Protein AF-A0A218KQG1-F1 (afdb_monomer_lite)

Sequence (87 aa):
MEHARINVTFNPETSQHLTELAKVTNLSVQELAEKLMQEAIAFEEEDIALSKIANERDVPGAKMIRSGDVDWGKILSARTIKNGDIN

Structure (mmCIF, N/CA/C/O backbone):
data_AF-A0A218KQG1-F1
#
_entry.id   AF-A0A218KQG1-F1
#
loop_
_atom_site.group_PDB
_atom_site.id
_atom_site.type_symbol
_atom_site.label_atom_id
_atom_site.label_alt_id
_atom_site.label_comp_id
_atom_site.label_asym_id
_atom_site.label_entity_id
_atom_site.label_seq_id
_atom_site.pdbx_PDB_ins_code
_atom_site.Cartn_x
_atom_site.Cartn_y
_atom_site.Cartn_z
_atom_site.occupancy
_atom_site.B_iso_or_equiv
_atom_site.auth_seq_id
_atom_site.auth_comp_id
_atom_site.auth_asym_id
_atom_site.auth_atom_id
_atom_site.pdbx_PDB_model_num
ATOM 1 N N . MET A 1 1 ? 17.954 -5.218 18.209 1.00 48.62 1 MET A N 1
ATOM 2 C CA . MET A 1 1 ? 17.386 -4.554 17.021 1.00 48.62 1 MET A CA 1
ATOM 3 C C . MET A 1 1 ? 16.803 -3.245 17.494 1.00 48.62 1 MET A C 1
ATOM 5 O O . MET A 1 1 ? 16.031 -3.259 18.445 1.00 48.62 1 MET A O 1
ATOM 9 N N . GLU A 1 2 ? 17.253 -2.131 16.934 1.00 53.94 2 GLU A N 1
ATOM 10 C CA . GLU A 1 2 ? 16.710 -0.820 17.282 1.00 53.94 2 GLU A CA 1
ATOM 11 C C . GLU A 1 2 ? 15.400 -0.611 16.525 1.00 53.94 2 GLU A C 1
ATOM 13 O O . GLU A 1 2 ? 15.355 -0.734 15.303 1.00 53.94 2 GLU A O 1
ATOM 18 N N . HIS A 1 3 ? 14.324 -0.328 17.254 1.00 70.12 3 HIS A N 1
ATOM 19 C CA . HIS A 1 3 ? 13.062 0.075 16.648 1.00 70.12 3 HIS A CA 1
ATOM 20 C C . HIS A 1 3 ? 13.116 1.580 16.390 1.00 70.12 3 HIS A C 1
ATOM 22 O O . HIS A 1 3 ? 13.072 2.374 17.334 1.00 70.12 3 HIS A O 1
ATOM 28 N N . ALA A 1 4 ? 13.209 1.977 15.121 1.00 80.94 4 ALA A N 1
ATOM 29 C CA . ALA A 1 4 ? 13.011 3.367 14.736 1.00 80.94 4 ALA A CA 1
ATOM 30 C C . ALA A 1 4 ? 11.544 3.741 14.996 1.00 80.94 4 ALA A C 1
ATOM 32 O O . ALA A 1 4 ? 10.629 3.077 14.511 1.00 80.94 4 ALA A O 1
ATOM 33 N N . ARG A 1 5 ? 11.308 4.781 15.801 1.00 85.44 5 ARG A N 1
ATOM 34 C CA . ARG A 1 5 ? 9.954 5.279 16.073 1.00 85.44 5 ARG A CA 1
ATOM 35 C C . ARG A 1 5 ? 9.636 6.415 15.116 1.00 85.44 5 ARG A C 1
ATOM 37 O O . ARG A 1 5 ? 10.292 7.452 15.158 1.00 85.44 5 ARG A O 1
ATOM 44 N N . ILE A 1 6 ? 8.610 6.220 14.299 1.00 86.06 6 ILE A N 1
ATOM 45 C CA . ILE A 1 6 ? 8.050 7.246 13.419 1.00 86.06 6 ILE A CA 1
ATOM 46 C C . ILE A 1 6 ? 6.641 7.560 13.923 1.00 86.06 6 ILE A C 1
ATOM 48 O O . ILE A 1 6 ? 5.851 6.649 14.157 1.00 86.06 6 ILE A O 1
ATOM 52 N N . ASN A 1 7 ? 6.332 8.846 14.092 1.00 90.75 7 ASN A N 1
ATOM 53 C CA . ASN A 1 7 ? 4.983 9.309 14.405 1.00 90.75 7 ASN A CA 1
ATOM 5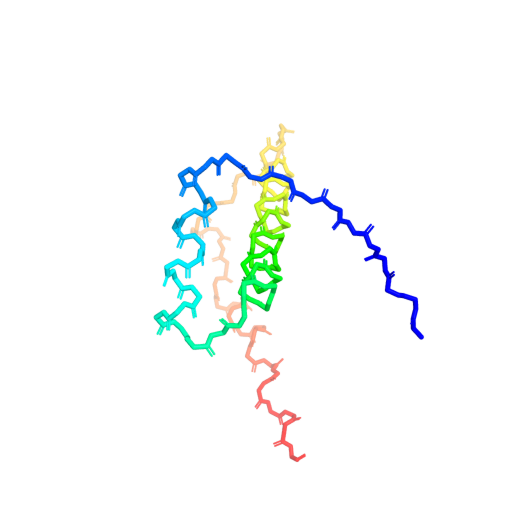4 C C . ASN A 1 7 ? 4.354 9.885 13.138 1.00 90.75 7 ASN A C 1
ATOM 56 O O . ASN A 1 7 ? 4.897 10.820 12.550 1.00 90.75 7 ASN A O 1
ATOM 60 N N . VAL A 1 8 ? 3.206 9.339 12.745 1.00 89.81 8 VAL A N 1
ATOM 61 C CA . VAL A 1 8 ? 2.429 9.798 11.592 1.00 89.81 8 VAL A CA 1
ATOM 62 C C . VAL A 1 8 ? 1.049 10.205 12.083 1.00 89.81 8 VAL A C 1
ATOM 64 O O . VAL A 1 8 ? 0.392 9.449 12.797 1.00 89.81 8 VAL A O 1
ATOM 67 N N . THR A 1 9 ? 0.614 11.402 11.700 1.00 94.81 9 THR A N 1
ATOM 68 C CA . THR A 1 9 ? -0.729 11.901 12.003 1.00 94.81 9 THR A CA 1
ATOM 69 C C . THR A 1 9 ? -1.557 11.872 10.731 1.00 94.81 9 THR A C 1
ATOM 71 O O . THR A 1 9 ? -1.184 12.486 9.733 1.00 94.81 9 THR A O 1
ATOM 74 N N . PHE A 1 10 ? -2.695 11.187 10.780 1.00 95.00 10 PHE A N 1
ATOM 75 C CA . PHE A 1 10 ? -3.657 11.152 9.686 1.00 95.00 10 PHE A CA 1
ATOM 76 C C . PHE A 1 10 ? -4.774 12.168 9.912 1.00 95.00 10 PHE A C 1
ATOM 78 O O . PHE A 1 10 ? -5.060 12.575 11.040 1.00 95.00 10 PHE A O 1
ATOM 85 N N . ASN A 1 11 ? -5.438 12.563 8.827 1.00 97.81 11 ASN A N 1
ATOM 86 C CA . ASN A 1 11 ? -6.685 13.308 8.948 1.00 97.81 11 ASN A CA 1
ATOM 87 C C . ASN A 1 11 ? -7.773 12.424 9.621 1.00 97.81 11 ASN A C 1
ATOM 89 O O . ASN A 1 11 ? -7.612 11.196 9.710 1.00 97.81 11 ASN A O 1
ATOM 93 N N . PRO A 1 12 ? -8.874 13.018 10.118 1.00 98.00 12 PRO A N 1
ATOM 94 C CA . PRO A 1 12 ? -9.908 12.270 10.834 1.00 98.00 12 PRO A CA 1
ATOM 95 C C . PRO A 1 12 ? -10.546 11.142 10.014 1.00 98.00 12 PRO A C 1
ATOM 97 O O . PRO A 1 12 ? -10.740 10.049 10.537 1.00 98.00 12 PRO A O 1
ATOM 100 N N . GLU A 1 13 ? -10.821 11.386 8.732 1.00 98.19 13 GLU A N 1
ATOM 101 C CA . GLU A 1 13 ? -11.465 10.421 7.834 1.00 98.19 13 GLU A CA 1
ATOM 102 C C . GLU A 1 13 ? -10.580 9.187 7.611 1.00 98.19 13 GLU A C 1
ATOM 104 O O . GLU A 1 13 ? -11.004 8.054 7.828 1.00 98.19 13 GLU A O 1
ATOM 109 N N . THR A 1 14 ? -9.309 9.392 7.267 1.00 96.94 14 THR A N 1
ATOM 110 C CA . THR A 1 14 ? -8.331 8.312 7.106 1.00 96.94 14 THR A CA 1
ATOM 111 C C . THR A 1 14 ? -8.130 7.543 8.409 1.00 96.94 14 THR A C 1
ATOM 113 O O . THR A 1 14 ? -8.057 6.316 8.390 1.00 96.94 14 THR A O 1
ATOM 116 N N . SER A 1 15 ? -8.092 8.240 9.550 1.00 97.12 15 SER A N 1
ATOM 117 C CA . SER A 1 15 ? -7.976 7.595 10.865 1.00 97.12 15 SE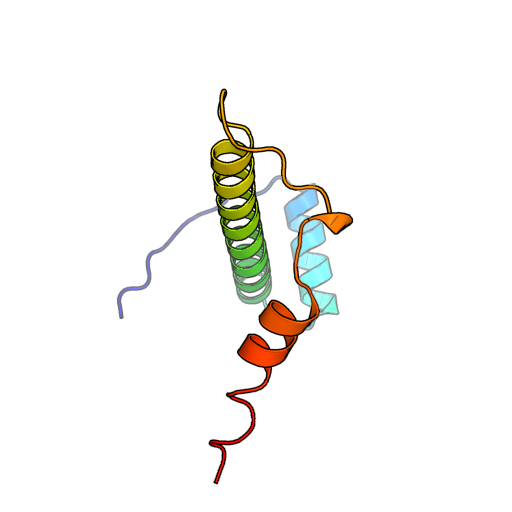R A CA 1
ATOM 118 C C . SER A 1 15 ? -9.180 6.697 11.166 1.00 97.12 15 SER A C 1
ATOM 120 O O . SER A 1 15 ? -9.015 5.589 11.686 1.00 97.12 15 SER A O 1
ATOM 122 N N . GLN A 1 16 ? -10.387 7.155 10.820 1.00 98.00 16 GLN A N 1
ATOM 123 C CA . GLN A 1 16 ? -11.616 6.383 10.970 1.00 98.00 16 GLN A CA 1
ATOM 124 C C . GLN A 1 16 ? -11.600 5.143 10.074 1.00 98.00 16 GLN A C 1
ATOM 126 O O . GLN A 1 16 ? -11.762 4.035 10.585 1.00 98.00 16 GLN A O 1
ATOM 131 N N . HIS A 1 17 ? -11.328 5.306 8.777 1.00 98.12 17 HIS A N 1
ATOM 132 C CA . HIS A 1 17 ? -11.267 4.189 7.833 1.00 98.12 17 HIS A CA 1
ATOM 133 C C . HIS A 1 17 ? -10.221 3.146 8.236 1.00 98.12 17 HIS A C 1
ATOM 135 O O . HIS A 1 17 ? -10.510 1.952 8.216 1.00 98.12 17 HIS A O 1
ATOM 141 N N . LEU A 1 18 ? -9.032 3.573 8.671 1.00 97.38 18 LEU A N 1
ATOM 142 C CA . LEU A 1 18 ? -7.991 2.658 9.139 1.00 97.38 18 LEU A CA 1
ATOM 143 C C . LEU A 1 18 ? -8.443 1.874 10.380 1.00 97.38 18 LEU A C 1
ATOM 145 O O . LEU A 1 18 ? -8.211 0.671 10.479 1.00 97.38 18 LEU A O 1
ATOM 149 N N . THR A 1 19 ? -9.128 2.539 11.312 1.00 97.69 19 THR A N 1
ATOM 150 C CA . THR A 1 19 ? -9.653 1.907 12.531 1.00 97.69 19 THR A CA 1
ATOM 151 C C . THR A 1 19 ? -10.774 0.912 12.229 1.00 97.69 19 THR A C 1
ATOM 153 O O . THR A 1 19 ? -10.842 -0.153 12.840 1.00 97.69 19 THR A O 1
ATOM 156 N N . GLU A 1 20 ? -11.674 1.244 11.307 1.00 98.31 20 GLU A N 1
ATOM 157 C CA . GLU A 1 20 ? -12.748 0.350 10.867 1.00 98.31 20 GLU A CA 1
ATOM 158 C C . GLU A 1 20 ? -12.192 -0.859 10.115 1.00 98.31 20 GLU A C 1
ATOM 160 O O . GLU A 1 20 ? -12.573 -1.993 10.411 1.00 98.31 20 GLU A O 1
ATOM 165 N N . LEU A 1 21 ? -11.230 -0.637 9.219 1.00 98.12 21 LEU A N 1
ATOM 166 C CA . LEU A 1 21 ? -10.572 -1.706 8.481 1.00 98.12 21 LEU A CA 1
ATOM 167 C C . LEU A 1 21 ? -9.830 -2.659 9.422 1.00 98.12 21 LEU A C 1
ATOM 169 O O . LEU A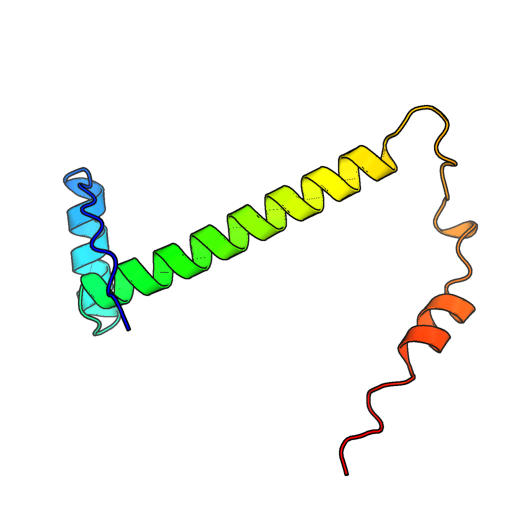 1 21 ? -9.989 -3.869 9.291 1.00 98.12 21 LEU A O 1
ATOM 173 N N . ALA A 1 22 ? -9.120 -2.133 10.425 1.00 98.12 22 ALA A N 1
ATOM 174 C CA . ALA A 1 22 ? -8.431 -2.934 11.437 1.00 98.12 22 ALA A CA 1
ATOM 175 C C . ALA A 1 22 ? -9.381 -3.908 12.156 1.00 98.12 22 ALA A C 1
ATOM 177 O O . ALA A 1 22 ? -9.046 -5.080 12.347 1.00 98.12 22 ALA A O 1
ATOM 178 N N . LYS A 1 23 ? -10.605 -3.459 12.480 1.00 98.06 23 LYS A N 1
ATOM 179 C CA . LYS A 1 23 ? -11.647 -4.315 13.076 1.00 98.06 23 LYS A CA 1
ATOM 180 C C . LYS A 1 23 ? -12.081 -5.429 12.126 1.00 98.06 23 LYS A C 1
ATOM 182 O O . LYS A 1 23 ? -12.203 -6.571 12.558 1.00 98.06 23 LYS A O 1
ATOM 187 N N . VAL A 1 24 ? -12.308 -5.110 10.851 1.00 98.19 24 VAL A N 1
ATOM 188 C CA . VAL A 1 24 ? -12.733 -6.088 9.833 1.00 98.19 24 VAL A CA 1
ATOM 189 C C . VAL A 1 24 ? -11.640 -7.124 9.568 1.00 98.19 24 VAL A C 1
ATOM 191 O O . VAL A 1 24 ? -11.939 -8.304 9.407 1.00 98.19 24 VAL A O 1
ATOM 194 N N . THR A 1 25 ? -10.374 -6.708 9.563 1.00 96.25 25 THR A N 1
ATOM 195 C CA . THR A 1 25 ? -9.228 -7.599 9.340 1.00 96.25 25 THR A CA 1
ATOM 196 C C . THR A 1 25 ? -8.763 -8.327 10.600 1.00 96.25 25 THR A C 1
ATOM 198 O O . THR A 1 25 ? -7.872 -9.165 10.507 1.00 96.25 25 THR A O 1
ATOM 201 N N . ASN A 1 26 ? -9.339 -8.013 11.766 1.00 97.50 26 ASN A N 1
ATOM 202 C CA . ASN A 1 26 ? -8.917 -8.516 13.075 1.00 97.50 26 ASN A CA 1
ATOM 203 C C . ASN A 1 26 ? -7.414 -8.296 13.351 1.00 97.50 26 ASN A C 1
ATOM 205 O O . ASN A 1 26 ? -6.717 -9.186 13.836 1.00 97.50 26 ASN A O 1
ATOM 209 N N . LEU A 1 27 ? -6.925 -7.102 13.009 1.00 96.75 27 LEU A N 1
ATOM 210 C CA . LEU A 1 27 ? -5.554 -6.650 13.255 1.00 96.75 27 LEU A CA 1
ATOM 211 C C . LEU A 1 27 ? -5.582 -5.437 14.181 1.00 96.75 27 LEU A C 1
ATOM 213 O O . LEU A 1 27 ? -6.569 -4.697 14.221 1.00 96.75 27 LEU A O 1
ATOM 217 N N . SER A 1 28 ? -4.492 -5.181 14.901 1.00 97.44 28 SER A N 1
ATOM 218 C CA . SER A 1 28 ? -4.319 -3.866 15.514 1.00 97.44 28 SER A CA 1
ATOM 219 C C . SER A 1 28 ? -4.134 -2.795 14.432 1.00 97.44 28 SER A C 1
ATOM 221 O O . SER A 1 28 ? -3.659 -3.064 13.326 1.00 97.44 28 SER A O 1
ATOM 223 N N . VAL A 1 29 ? -4.478 -1.546 14.758 1.00 95.75 29 VAL A N 1
ATOM 224 C CA . VAL A 1 29 ? -4.266 -0.401 13.852 1.00 95.75 29 VAL A CA 1
ATOM 225 C C . VAL A 1 29 ? -2.795 -0.282 13.450 1.00 95.75 29 VAL A C 1
ATOM 227 O O . VAL A 1 29 ? -2.503 0.040 12.304 1.00 95.75 29 VAL A O 1
ATOM 230 N N . GLN A 1 30 ? -1.875 -0.576 14.373 1.00 94.00 30 GLN A N 1
ATOM 231 C CA . GLN A 1 30 ? -0.441 -0.539 14.109 1.00 94.00 30 GLN A CA 1
ATOM 232 C C . GLN A 1 30 ? -0.016 -1.619 13.109 1.00 94.00 30 GLN A C 1
ATOM 234 O O . GLN A 1 30 ? 0.647 -1.290 12.132 1.00 94.00 30 GLN A O 1
ATOM 239 N N . GLU A 1 31 ? -0.414 -2.877 13.317 1.00 95.69 31 GLU A N 1
ATOM 240 C CA . GLU A 1 31 ? -0.072 -3.979 12.404 1.00 95.69 31 GLU A CA 1
ATOM 241 C C . GLU A 1 31 ? -0.637 -3.742 11.002 1.00 95.69 31 GLU A C 1
ATOM 243 O O . GLU A 1 31 ? 0.055 -3.947 10.006 1.00 95.69 31 GLU A O 1
ATOM 248 N N . LEU A 1 32 ? -1.885 -3.269 10.915 1.00 97.00 32 LEU A N 1
ATOM 249 C CA . LEU A 1 32 ? -2.495 -2.937 9.633 1.00 97.00 32 LEU A CA 1
ATOM 250 C C . LEU A 1 32 ? -1.765 -1.772 8.950 1.00 97.00 32 LEU A C 1
ATOM 252 O O . LEU A 1 32 ? -1.484 -1.851 7.757 1.00 97.00 32 LEU A O 1
ATOM 256 N N . ALA A 1 33 ? -1.440 -0.708 9.689 1.00 95.25 33 ALA A N 1
ATOM 257 C CA . ALA A 1 33 ? -0.712 0.435 9.145 1.00 95.25 33 ALA A CA 1
ATOM 258 C C . ALA A 1 33 ? 0.683 0.040 8.647 1.00 95.25 33 ALA A C 1
ATOM 260 O O . ALA A 1 33 ? 1.090 0.476 7.575 1.00 95.25 33 ALA A O 1
AT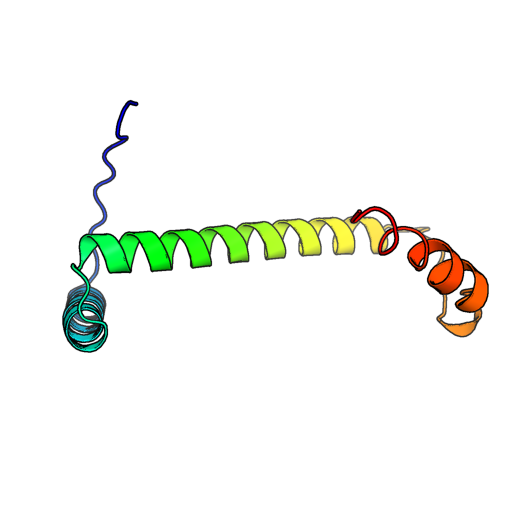OM 261 N N . GLU A 1 34 ? 1.399 -0.801 9.395 1.00 94.31 34 GLU A N 1
ATOM 262 C CA . GLU A 1 34 ? 2.717 -1.299 9.003 1.00 94.31 34 GLU A CA 1
ATOM 263 C C . GLU A 1 34 ? 2.637 -2.135 7.725 1.00 94.31 34 GLU A C 1
ATOM 265 O O . GLU A 1 34 ? 3.387 -1.882 6.784 1.00 94.31 34 GLU A O 1
ATOM 270 N N . LYS A 1 35 ? 1.671 -3.058 7.648 1.00 96.06 35 LYS A N 1
ATOM 271 C CA . LYS A 1 35 ? 1.436 -3.861 6.445 1.00 96.06 35 LYS A CA 1
ATOM 272 C C . LYS A 1 35 ? 1.144 -2.987 5.222 1.00 96.06 35 LYS A C 1
ATOM 274 O O . LYS A 1 35 ? 1.785 -3.146 4.188 1.00 96.06 35 LYS A O 1
ATOM 279 N N . LEU A 1 36 ? 0.202 -2.050 5.340 1.00 96.19 36 LEU A N 1
ATOM 280 C CA . LEU A 1 36 ? -0.167 -1.157 4.237 1.00 96.19 36 LEU A CA 1
ATOM 281 C C . LEU A 1 36 ? 1.007 -0.269 3.809 1.00 96.19 36 LEU A C 1
ATOM 283 O O . LEU A 1 36 ? 1.194 -0.024 2.622 1.00 96.19 36 LEU A O 1
ATOM 287 N N . MET A 1 37 ? 1.819 0.195 4.763 1.00 95.38 37 MET A N 1
ATOM 288 C CA . MET A 1 37 ? 2.997 1.004 4.464 1.00 95.38 37 MET A CA 1
ATOM 289 C C . MET A 1 37 ? 4.067 0.196 3.722 1.00 95.38 37 MET A C 1
ATOM 291 O O . MET A 1 37 ? 4.667 0.713 2.787 1.00 95.38 37 MET A O 1
ATOM 295 N N . GLN A 1 38 ? 4.291 -1.068 4.093 1.00 95.62 38 GLN A N 1
ATOM 296 C CA . GLN A 1 38 ? 5.211 -1.956 3.373 1.00 95.62 38 GLN A CA 1
ATOM 297 C C . GLN A 1 38 ? 4.758 -2.185 1.927 1.00 95.62 38 GLN A C 1
ATOM 299 O O . GLN A 1 38 ? 5.574 -2.095 1.012 1.00 95.62 38 GLN A O 1
ATOM 304 N N . GLU A 1 39 ? 3.462 -2.434 1.716 1.00 95.62 39 GLU A N 1
ATOM 305 C CA . GLU A 1 39 ? 2.883 -2.591 0.377 1.00 95.62 39 GLU A CA 1
ATOM 306 C C . GLU A 1 39 ? 3.032 -1.307 -0.456 1.00 95.62 39 GLU A C 1
ATOM 308 O O . GLU A 1 39 ? 3.450 -1.369 -1.611 1.00 95.62 39 GLU A O 1
ATOM 313 N N . ALA A 1 40 ? 2.765 -0.140 0.140 1.00 95.38 40 ALA A N 1
ATOM 314 C CA . ALA A 1 40 ? 2.927 1.150 -0.526 1.00 95.38 40 ALA A CA 1
ATOM 315 C C . ALA A 1 40 ? 4.394 1.446 -0.883 1.00 95.38 40 ALA A C 1
ATOM 317 O O . ALA A 1 40 ? 4.673 1.871 -1.999 1.00 95.38 40 ALA A O 1
ATOM 318 N N . ILE A 1 41 ? 5.340 1.182 0.026 1.00 94.50 41 ILE A N 1
ATOM 319 C CA . ILE A 1 41 ? 6.776 1.365 -0.236 1.00 94.50 41 ILE A CA 1
ATOM 320 C C . ILE A 1 41 ? 7.230 0.468 -1.390 1.00 94.50 41 ILE A C 1
ATOM 322 O O . ILE A 1 41 ? 7.893 0.953 -2.301 1.00 94.50 41 ILE A O 1
ATOM 326 N N . ALA A 1 42 ? 6.850 -0.813 -1.384 1.00 94.06 42 ALA A N 1
ATOM 327 C CA . ALA A 1 42 ? 7.212 -1.736 -2.457 1.00 94.06 42 ALA A CA 1
ATOM 328 C C . ALA A 1 42 ? 6.661 -1.281 -3.821 1.00 94.06 42 ALA A C 1
ATOM 330 O O . ALA A 1 42 ? 7.359 -1.378 -4.830 1.00 94.06 42 ALA A O 1
ATOM 331 N N . PHE A 1 43 ? 5.436 -0.750 -3.844 1.00 93.56 43 PHE A N 1
ATOM 332 C CA . PHE A 1 43 ? 4.830 -0.200 -5.056 1.00 93.56 43 PHE A CA 1
ATOM 333 C C . PHE A 1 43 ? 5.584 1.035 -5.577 1.00 93.56 43 PHE A C 1
ATOM 335 O O . PHE A 1 43 ? 5.894 1.108 -6.764 1.00 93.56 43 PHE A O 1
ATOM 342 N N . GLU A 1 44 ? 5.933 1.978 -4.699 1.00 93.88 44 GLU A N 1
ATOM 343 C CA . GLU A 1 44 ? 6.722 3.164 -5.068 1.00 93.88 44 GLU A CA 1
ATOM 344 C C . GLU A 1 44 ? 8.126 2.782 -5.570 1.00 93.88 44 GLU A C 1
ATOM 346 O O . GLU A 1 44 ? 8.626 3.344 -6.544 1.00 93.88 44 GLU A O 1
ATOM 351 N N . GLU A 1 45 ? 8.772 1.792 -4.945 1.00 92.81 45 GLU A N 1
ATOM 352 C CA . GLU A 1 45 ? 10.063 1.270 -5.404 1.00 92.81 45 GLU A CA 1
ATOM 353 C C . GLU A 1 45 ? 9.975 0.652 -6.808 1.00 92.81 45 GLU A C 1
ATOM 355 O O . GLU A 1 45 ? 10.855 0.899 -7.643 1.00 92.81 45 GLU A O 1
ATOM 360 N N . GLU A 1 46 ? 8.919 -0.119 -7.088 1.00 91.56 46 GLU A N 1
ATOM 361 C CA . GLU A 1 46 ? 8.661 -0.688 -8.413 1.00 91.56 46 GLU A CA 1
ATOM 362 C C . GLU A 1 46 ? 8.427 0.409 -9.459 1.00 91.56 46 GLU A C 1
ATOM 364 O O . GLU A 1 46 ? 9.063 0.384 -10.516 1.00 91.56 46 GLU A O 1
ATOM 369 N N . ASP A 1 47 ? 7.583 1.400 -9.165 1.00 91.75 47 ASP A N 1
ATOM 370 C CA . ASP A 1 47 ? 7.290 2.495 -10.096 1.00 91.75 47 ASP A CA 1
ATOM 371 C C . ASP A 1 47 ? 8.551 3.310 -10.426 1.00 91.75 47 ASP A C 1
ATOM 373 O O . ASP A 1 47 ? 8.862 3.564 -11.595 1.00 91.75 47 ASP A O 1
ATOM 377 N N . ILE A 1 48 ? 9.369 3.618 -9.414 1.00 88.38 48 ILE A N 1
ATOM 378 C CA . ILE A 1 48 ? 10.664 4.280 -9.605 1.00 88.38 48 ILE A CA 1
ATOM 379 C C . ILE A 1 48 ? 11.586 3.435 -10.494 1.00 88.38 48 ILE A C 1
ATOM 381 O O . ILE A 1 48 ? 12.275 3.979 -11.365 1.00 88.38 48 ILE A O 1
ATOM 385 N N . ALA A 1 49 ? 11.638 2.117 -10.290 1.00 88.81 49 ALA A N 1
ATOM 386 C CA . ALA A 1 49 ? 12.467 1.226 -11.096 1.00 88.81 49 ALA A CA 1
ATOM 387 C C . ALA A 1 49 ? 11.990 1.168 -12.557 1.00 88.81 49 ALA A C 1
ATOM 389 O O . ALA A 1 49 ? 12.802 1.300 -13.477 1.00 88.81 49 ALA A O 1
ATOM 390 N N . LEU A 1 50 ? 10.682 1.036 -12.783 1.00 87.38 50 LEU A N 1
ATOM 391 C CA . LEU A 1 50 ? 10.085 1.024 -14.118 1.00 87.38 50 LEU A CA 1
ATOM 392 C C . LEU A 1 50 ? 10.279 2.361 -14.839 1.00 87.38 50 LEU A C 1
ATOM 394 O O . LEU A 1 50 ? 10.633 2.374 -16.019 1.00 87.38 50 LEU A O 1
ATOM 398 N N . SER A 1 51 ? 10.128 3.478 -14.129 1.00 83.81 51 SER A N 1
ATOM 399 C CA . SER A 1 51 ? 10.377 4.822 -14.651 1.00 83.81 51 SER A CA 1
ATOM 400 C C . SER A 1 51 ? 11.834 4.997 -15.096 1.00 83.81 51 SER A C 1
ATOM 402 O O . SER A 1 51 ? 12.100 5.501 -16.190 1.00 83.81 51 SER A O 1
ATOM 404 N N . LYS A 1 52 ? 12.802 4.500 -14.312 1.00 82.44 52 LYS A N 1
ATOM 405 C CA . LYS A 1 52 ? 14.222 4.481 -14.712 1.00 82.44 52 LYS A CA 1
ATOM 406 C C . LYS A 1 52 ? 14.448 3.664 -15.984 1.00 82.44 52 LYS A C 1
ATOM 408 O O . LYS A 1 52 ? 15.062 4.174 -16.916 1.00 82.44 52 LYS A O 1
ATOM 413 N N . ILE A 1 53 ? 13.899 2.450 -16.060 1.00 83.62 53 ILE A N 1
ATOM 414 C CA . ILE A 1 53 ? 14.012 1.587 -17.249 1.00 83.62 53 ILE A CA 1
ATOM 415 C C . ILE A 1 53 ? 13.396 2.262 -18.483 1.00 83.62 53 ILE A C 1
ATOM 417 O O . ILE A 1 53 ? 13.970 2.209 -19.570 1.00 83.62 53 ILE A O 1
ATOM 421 N N . ALA A 1 54 ? 12.237 2.909 -18.335 1.00 79.12 54 ALA A N 1
ATOM 422 C CA . ALA A 1 54 ? 11.587 3.629 -19.424 1.00 79.12 54 ALA A CA 1
ATOM 423 C C . ALA A 1 54 ? 12.456 4.791 -19.930 1.00 79.12 54 ALA A C 1
ATOM 425 O O . ALA A 1 54 ? 12.652 4.925 -21.137 1.00 79.12 54 ALA A O 1
ATOM 426 N N . ASN A 1 55 ? 13.046 5.569 -19.019 1.00 74.75 55 ASN A N 1
ATOM 427 C CA . ASN A 1 55 ? 13.956 6.658 -19.371 1.00 74.75 55 ASN A CA 1
ATOM 428 C C . ASN A 1 55 ? 15.235 6.157 -20.062 1.00 74.75 55 ASN A C 1
ATOM 430 O O . ASN A 1 55 ? 15.699 6.783 -21.011 1.00 74.75 55 ASN A O 1
ATOM 434 N N . GLU A 1 56 ? 15.794 5.027 -19.623 1.00 76.44 56 GLU A N 1
ATOM 435 C CA . GLU A 1 56 ? 16.960 4.398 -20.262 1.00 76.44 56 GLU A CA 1
ATOM 436 C C . GLU A 1 56 ? 16.635 3.829 -21.651 1.00 76.44 56 GLU A C 1
ATOM 438 O O . GLU A 1 56 ? 17.474 3.867 -22.553 1.00 76.44 56 GLU A O 1
ATOM 443 N N . ARG A 1 57 ? 15.412 3.323 -21.851 1.00 70.31 57 ARG A N 1
ATOM 444 C CA . ARG A 1 57 ? 14.924 2.866 -23.159 1.00 70.31 57 ARG A CA 1
ATOM 445 C C . ARG A 1 57 ? 14.740 4.032 -24.129 1.00 70.31 57 ARG A C 1
ATOM 447 O O . ARG A 1 57 ? 15.103 3.913 -25.298 1.00 70.31 57 ARG A O 1
ATOM 454 N N . ASP A 1 58 ? 14.174 5.137 -23.653 1.00 70.00 58 ASP A N 1
ATOM 455 C CA . ASP A 1 58 ? 13.737 6.265 -24.481 1.00 70.00 58 ASP A CA 1
ATOM 456 C C . ASP A 1 58 ? 14.841 7.324 -24.676 1.00 70.00 58 ASP A C 1
ATOM 458 O O . ASP A 1 58 ? 14.573 8.520 -24.801 1.00 70.00 58 ASP A O 1
ATOM 462 N N . VAL A 1 59 ? 16.108 6.896 -24.739 1.00 74.50 59 VAL A N 1
ATOM 463 C CA . VAL A 1 59 ? 17.236 7.798 -25.012 1.00 74.50 59 VAL A CA 1
ATOM 464 C C . VAL A 1 59 ? 17.365 8.121 -26.512 1.00 74.50 59 VAL A C 1
ATOM 466 O O . VAL A 1 59 ? 17.229 7.230 -27.359 1.00 74.50 59 VAL A O 1
ATOM 469 N N . PRO A 1 60 ? 17.678 9.378 -26.892 1.00 68.00 60 PRO A N 1
ATOM 470 C CA . PRO A 1 60 ? 17.916 9.746 -28.287 1.00 68.00 60 PRO A CA 1
ATOM 471 C C . PRO A 1 60 ? 19.040 8.909 -28.910 1.00 68.00 60 PRO A C 1
ATOM 473 O O . PRO A 1 60 ? 20.171 8.909 -28.430 1.00 68.00 60 PRO A O 1
ATOM 476 N N . GLY A 1 61 ? 18.730 8.192 -29.992 1.00 70.19 61 GLY A N 1
ATOM 477 C CA . GLY A 1 61 ? 19.669 7.283 -30.657 1.00 70.19 61 GLY A CA 1
ATOM 478 C C . GLY A 1 61 ? 19.591 5.825 -30.193 1.00 70.19 61 GLY A C 1
ATOM 479 O O . GLY A 1 61 ? 20.259 4.978 -30.789 1.00 70.19 61 GLY A O 1
ATOM 480 N N . ALA A 1 62 ? 18.751 5.496 -29.201 1.00 73.56 62 ALA A N 1
ATOM 481 C CA . ALA A 1 62 ? 18.417 4.108 -28.902 1.00 73.56 62 ALA A CA 1
ATOM 482 C C . ALA A 1 62 ? 17.808 3.433 -30.138 1.00 73.56 62 ALA A C 1
ATOM 484 O O . ALA A 1 62 ? 16.913 3.968 -30.801 1.00 73.56 62 ALA A O 1
ATOM 485 N N . LYS A 1 63 ? 18.298 2.231 -30.460 1.00 72.88 63 LYS A N 1
ATOM 486 C CA . LYS A 1 63 ? 17.752 1.438 -31.560 1.00 72.88 63 LYS A CA 1
ATOM 487 C C . LYS A 1 63 ? 16.333 1.016 -31.189 1.00 72.88 63 LYS A C 1
ATOM 489 O O . LYS A 1 63 ? 16.145 0.221 -30.274 1.00 72.88 63 LYS A O 1
ATOM 494 N N . MET A 1 64 ? 15.346 1.501 -31.934 1.00 73.25 64 MET A N 1
ATOM 495 C CA . MET A 1 64 ? 13.982 0.991 -31.842 1.00 73.25 64 MET A CA 1
ATOM 496 C C . MET A 1 64 ? 13.977 -0.466 -32.323 1.00 73.25 64 MET A C 1
ATOM 498 O O . MET A 1 64 ? 14.159 -0.730 -33.510 1.00 73.25 64 MET A O 1
ATOM 502 N N . ILE A 1 65 ? 13.814 -1.408 -31.396 1.00 72.12 65 ILE A N 1
ATOM 503 C CA . ILE A 1 65 ? 13.677 -2.836 -31.699 1.00 72.12 65 ILE A CA 1
ATOM 504 C C . ILE A 1 65 ? 12.183 -3.135 -31.807 1.00 72.12 65 ILE A C 1
ATOM 506 O O . ILE A 1 65 ? 11.441 -2.950 -30.841 1.00 72.12 65 ILE A O 1
ATOM 510 N N . ARG A 1 66 ? 11.715 -3.576 -32.978 1.00 74.38 66 ARG A N 1
ATOM 511 C CA . ARG A 1 66 ? 10.328 -4.029 -33.141 1.00 74.38 66 ARG A CA 1
ATOM 512 C C . ARG A 1 66 ? 10.210 -5.468 -32.660 1.00 74.38 66 ARG A C 1
ATOM 514 O O . ARG A 1 66 ? 11.171 -6.224 -32.711 1.00 74.38 66 ARG A O 1
ATOM 521 N N . SER A 1 67 ? 9.006 -5.886 -32.272 1.00 70.06 67 SER A N 1
ATOM 522 C CA . SER A 1 67 ? 8.752 -7.273 -31.844 1.00 70.06 67 SER A CA 1
ATOM 523 C C . SER A 1 67 ? 9.202 -8.323 -32.880 1.00 70.06 67 SER A C 1
ATOM 525 O O . SER A 1 67 ? 9.664 -9.394 -32.504 1.00 70.06 67 SER A O 1
ATOM 527 N N . GLY A 1 68 ? 9.140 -8.002 -34.180 1.00 75.81 68 GLY A N 1
ATOM 528 C CA . GLY A 1 68 ? 9.620 -8.879 -35.258 1.00 75.81 68 GLY A CA 1
ATOM 529 C C . GLY A 1 68 ? 11.146 -8.965 -35.400 1.00 75.81 68 GLY 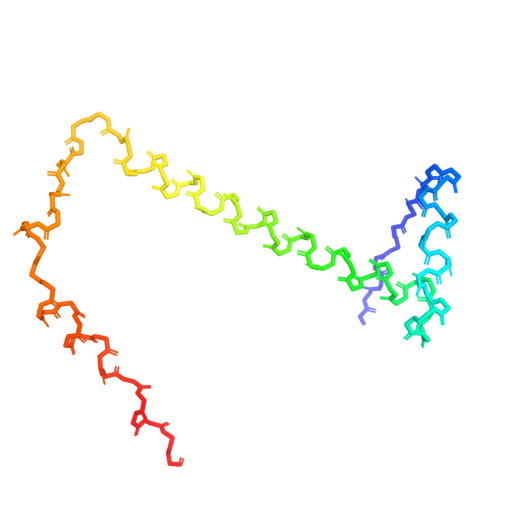A C 1
ATOM 530 O O . GLY A 1 68 ? 11.635 -9.898 -36.025 1.00 75.81 68 GLY A O 1
ATOM 531 N N . ASP A 1 69 ? 11.891 -8.030 -34.805 1.00 77.50 69 ASP A N 1
ATOM 532 C CA . ASP A 1 69 ? 13.360 -8.048 -34.768 1.00 77.50 69 ASP A CA 1
ATOM 533 C C . ASP A 1 69 ? 13.891 -8.877 -33.581 1.00 77.50 69 ASP A C 1
ATOM 535 O O . ASP A 1 69 ? 15.095 -9.117 -33.467 1.00 77.50 69 ASP A O 1
ATOM 539 N N . VAL A 1 70 ? 13.000 -9.285 -32.670 1.00 77.06 70 VAL A N 1
ATOM 540 C CA . VAL A 1 70 ? 13.325 -10.051 -31.468 1.00 77.06 70 VAL A CA 1
ATOM 541 C C . VAL A 1 70 ? 13.264 -11.543 -31.785 1.00 77.06 70 VAL A C 1
ATOM 543 O O . VAL A 1 70 ? 12.212 -12.085 -32.119 1.00 77.06 70 VAL A O 1
ATOM 546 N N . ASP A 1 71 ? 14.390 -12.236 -31.619 1.00 82.31 71 ASP A N 1
ATOM 547 C CA . ASP A 1 71 ? 14.431 -13.700 -31.632 1.00 82.31 71 ASP A CA 1
ATOM 548 C C . ASP A 1 71 ? 13.842 -14.251 -30.322 1.00 82.31 71 ASP A C 1
ATOM 550 O O . ASP A 1 71 ? 14.542 -14.525 -29.340 1.00 82.31 71 ASP A O 1
ATOM 554 N N . TRP A 1 72 ? 12.515 -14.378 -30.306 1.00 80.31 72 TRP A N 1
ATOM 555 C CA . TRP A 1 72 ? 11.759 -14.910 -29.174 1.00 80.31 72 TRP A CA 1
ATOM 556 C C . TRP A 1 72 ? 12.155 -16.346 -28.824 1.00 80.31 72 TRP A C 1
ATOM 558 O O . TRP A 1 72 ? 12.147 -16.702 -27.647 1.00 80.31 72 TRP A O 1
ATOM 568 N N . GLY A 1 73 ? 12.545 -17.157 -29.814 1.00 82.88 73 GLY A N 1
ATOM 569 C CA . GLY A 1 73 ? 12.967 -18.541 -29.603 1.00 82.88 73 GLY A CA 1
ATOM 570 C C . GLY A 1 73 ? 14.205 -18.612 -28.717 1.00 82.88 73 GLY A C 1
ATOM 571 O O . GLY A 1 73 ? 14.196 -19.309 -27.703 1.00 82.88 73 GLY A O 1
ATOM 572 N N . LYS A 1 74 ? 15.221 -17.805 -29.036 1.00 81.62 74 LYS A N 1
ATOM 573 C CA . LYS A 1 74 ? 16.459 -17.704 -28.254 1.00 81.62 74 LYS A CA 1
ATOM 574 C C . LYS A 1 74 ? 16.233 -17.165 -26.838 1.00 81.62 74 LYS A C 1
ATOM 576 O O . LYS A 1 74 ? 16.830 -17.669 -25.883 1.00 81.62 74 LYS A O 1
ATOM 581 N N . ILE A 1 75 ? 15.387 -16.144 -26.681 1.00 77.44 75 ILE A N 1
ATOM 582 C CA . ILE A 1 75 ? 15.110 -15.533 -25.369 1.00 77.44 75 ILE A CA 1
ATOM 583 C C . ILE A 1 75 ? 14.348 -16.505 -24.463 1.00 77.44 75 ILE A C 1
ATOM 585 O O . ILE A 1 75 ? 14.716 -16.694 -23.302 1.00 77.44 75 ILE A O 1
ATOM 589 N N . LEU A 1 76 ? 13.306 -17.152 -24.987 1.00 78.00 76 LEU A N 1
ATOM 590 C CA . LEU A 1 76 ? 12.485 -18.076 -24.209 1.00 78.00 76 LEU A CA 1
ATOM 591 C C . LEU A 1 76 ? 13.242 -19.368 -23.871 1.00 78.00 76 LEU A C 1
ATOM 593 O O . LEU A 1 76 ? 13.063 -19.881 -22.766 1.00 78.00 76 LEU A O 1
ATOM 597 N N . SER A 1 77 ? 14.149 -19.832 -24.743 1.00 76.94 77 SER A N 1
ATOM 598 C CA . SER A 1 77 ? 15.029 -20.975 -24.456 1.00 76.94 77 SER A CA 1
ATOM 599 C C . SER A 1 77 ? 16.084 -20.679 -23.386 1.00 76.94 77 SER A C 1
ATOM 601 O O . SER A 1 77 ? 16.461 -21.564 -22.626 1.00 76.94 77 SER A O 1
ATOM 603 N N . ALA A 1 78 ? 16.552 -19.429 -23.285 1.00 65.12 78 ALA A N 1
ATOM 604 C CA . ALA A 1 78 ? 17.495 -19.027 -22.239 1.00 65.12 78 ALA A CA 1
ATOM 605 C C . ALA A 1 78 ? 16.831 -18.960 -20.851 1.00 65.12 78 ALA A C 1
ATOM 607 O O . ALA A 1 78 ? 17.483 -19.207 -19.839 1.00 65.1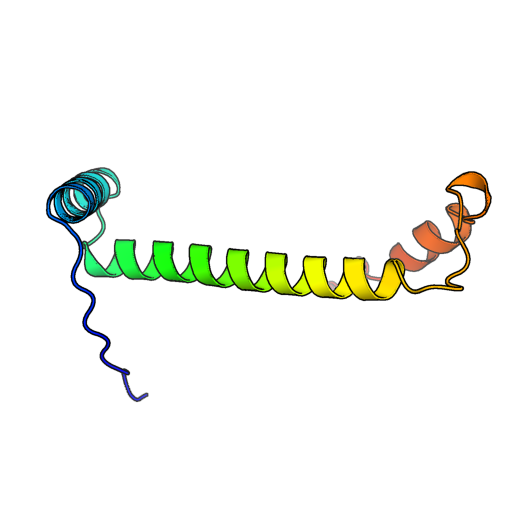2 78 ALA A O 1
ATOM 608 N N . ARG A 1 79 ? 15.523 -18.670 -20.794 1.00 54.00 79 ARG A N 1
ATOM 609 C CA . ARG A 1 79 ? 14.748 -18.611 -19.542 1.00 54.00 79 ARG A CA 1
ATOM 610 C C . ARG A 1 79 ? 14.373 -19.995 -18.995 1.00 54.00 79 ARG A C 1
ATOM 612 O O . ARG A 1 79 ? 13.957 -20.091 -17.847 1.00 54.00 79 ARG A O 1
ATOM 619 N N . THR A 1 80 ? 14.517 -21.062 -19.789 1.00 50.91 80 THR A N 1
ATOM 620 C CA . THR A 1 80 ? 14.109 -22.426 -19.403 1.00 50.91 80 THR A CA 1
ATOM 621 C C . THR A 1 80 ? 15.131 -23.163 -18.528 1.00 50.91 80 THR A C 1
ATOM 623 O O . THR A 1 80 ? 14.821 -24.236 -18.016 1.00 50.91 80 THR A O 1
ATOM 626 N N . ILE A 1 81 ? 16.320 -22.605 -18.276 1.00 57.97 81 ILE A N 1
ATOM 627 C CA . ILE A 1 81 ? 17.297 -23.210 -17.358 1.00 57.97 81 ILE A CA 1
ATOM 628 C C . ILE A 1 81 ? 17.270 -22.458 -16.025 1.00 57.97 81 ILE A C 1
ATOM 630 O O . ILE A 1 81 ? 18.021 -21.501 -15.856 1.00 57.97 81 ILE A O 1
ATOM 634 N N . LYS A 1 82 ? 16.361 -22.864 -15.123 1.00 54.91 82 LYS A N 1
ATOM 635 C CA . LYS A 1 82 ? 16.478 -22.789 -13.640 1.00 54.91 82 LYS A CA 1
ATOM 636 C C . LYS A 1 82 ? 15.230 -23.267 -12.862 1.00 54.91 82 LYS A C 1
ATOM 638 O O . LYS A 1 82 ? 15.043 -22.875 -11.722 1.00 54.91 82 LYS A O 1
ATOM 643 N N . ASN A 1 83 ? 14.405 -24.159 -13.421 1.00 49.44 83 ASN A N 1
ATOM 644 C CA . ASN A 1 83 ? 13.409 -24.911 -12.627 1.00 49.44 83 ASN A CA 1
ATOM 645 C C . ASN A 1 83 ? 13.863 -26.351 -12.299 1.00 49.44 83 ASN A C 1
ATOM 647 O O . ASN A 1 83 ? 13.057 -27.154 -11.844 1.00 49.44 83 ASN A O 1
ATOM 651 N N . GLY A 1 84 ? 15.136 -26.688 -12.549 1.00 50.69 84 GLY A N 1
ATOM 652 C CA . GLY A 1 84 ? 15.683 -28.043 -12.390 1.00 50.69 84 GLY A CA 1
ATOM 653 C C . GLY A 1 84 ? 16.617 -28.270 -11.195 1.00 50.69 84 GLY A C 1
ATOM 654 O O . GLY A 1 84 ? 17.030 -29.404 -11.002 1.00 50.69 84 GLY A O 1
ATOM 655 N N . ASP A 1 85 ? 16.925 -27.247 -10.389 1.00 52.59 85 ASP A N 1
ATOM 656 C CA . ASP A 1 85 ? 17.818 -27.373 -9.218 1.00 52.59 85 ASP A CA 1
ATOM 657 C C . ASP A 1 85 ? 17.038 -27.357 -7.887 1.00 52.59 85 ASP A C 1
ATOM 659 O O . ASP A 1 85 ? 17.455 -26.743 -6.908 1.00 52.59 85 ASP A O 1
ATOM 663 N N . ILE A 1 86 ? 15.883 -28.025 -7.851 1.00 52.44 86 ILE A N 1
ATOM 664 C CA . ILE A 1 86 ? 15.245 -28.465 -6.603 1.00 52.44 86 ILE A CA 1
ATOM 665 C C . ILE A 1 86 ? 15.263 -29.995 -6.574 1.00 52.44 86 ILE A C 1
ATOM 667 O O . ILE A 1 86 ? 14.308 -30.651 -6.985 1.00 52.44 86 ILE A O 1
ATOM 671 N N . ASN A 1 87 ? 16.397 -30.538 -6.129 1.00 43.88 87 ASN A N 1
ATOM 672 C CA . ASN A 1 87 ? 16.462 -31.831 -5.448 1.00 43.88 87 ASN A CA 1
ATOM 673 C C . ASN A 1 87 ? 16.543 -31.562 -3.948 1.00 43.88 87 ASN A C 1
ATOM 675 O O . ASN A 1 87 ? 17.392 -30.723 -3.569 1.00 43.88 87 ASN A O 1
#

pLDDT: mean 82.85, std 15.21, range [43.88, 98.31]

Secondary structure (DSSP, 8-state):
-----------HHHHHHHHHHHHHHT--HHHHHHHHHHHHHHHHHHHHHHHHHHHHHT-TT-----GGGS-HHHHHHHTTTTSS---

Radius of gyration: 22.31 Å; chains: 1; bounding box: 32×45×52 Å

Foldseek 3Di:
DDDDDDDDDDDPVVVVVLCVVCVVVVHPSVVSVVVVVVVVVVVVVVVVVVVVVVVVCPDVPRDDQDPVNDPPVVVVVVVPPDPPPDD

=== Feature glossary ===
Feature key, reading from the visual/contextual features back to the raw sequence:

Rendered structure images. Structure images are PyMOL renders from six orthogonal camera directions. Cartoon representation draws helices as coils and strands as arrows; sticks shows the backbone as bonds; surface shows the solvent-excluded envelope. Rainbow coloring maps sequence position to hue (blue→red, N→C); chain coloring assigns a distinct color per polypeptide.

Contact-map, Ramachandran, and PAE plots. Three diagnostic plots accompany the record. The Cα contact map visualizes the tertiary structure as a 2D adjacency matrix (8 Å cutoff, sequence-local contacts suppressed). The Ramachandran plot shows the distribution of backbone (φ, ψ) torsions, with points in the α and β basins reflecting secondary structure content. The PAE plot shows AlphaFold's inter-residue confidence as a color matrix.

InterPro / GO / CATH / organism. The annotation block draws on four external resources. InterPro: which protein families and domains the sequence belongs to. GO: standardized terms for what the protein does, what process it participates in, and where in the cell it acts. CATH: which structural fold it has in the CATH hierarchy. Organism: the species of origin.

Nearest PDB structures. Structural nearest neighbors (via Foldseek easy-search vs the PDB). Reported per hit: target PDB id, E-value, and alignment TM-score. A TM-score above ~0.5 is the conventional threshold for 'same fold'.

Predicted aligned error. Predicted aligned error is AlphaFold's pairwise confidence. Unlike pLDDT (per-residue), PAE is per-residue-pair and captures whether two parts of the structure are correctly placed relative to each other. Units are ångströms of expected positional error.

Solvent-accessible surface area. SASA measures how much of the protein is reachable by solvent. It is computed by rolling a water-sized probe over the atomic surface and summing the exposed area (Å²). Per-residue SASA distinguishes core (buried, low SASA) from surface (exposed, high SASA) residues; total SASA is a whole-molecule size measure.

B-factor. Crystallographic B-factors measure how much each atom's electron density is smeared out, in Å². They rise in mobile loops and surface residues and fall in the buried interior. In AlphaFold models this column is repurposed to hold pLDDT instead.

pLDDT. For AlphaFold models, the B-factor field carries pLDDT — the model's own estimate of local accuracy on a 0–100 scale. Regions with pLDDT<50 should be treated as essentially unmodeled; they often correspond to intrinsically disordered segments.

Backbone torsions (φ/ψ). φ (phi) and ψ (psi) are the two rotatable backbone dihedrals per residue: φ is the C(i-1)–N–Cα–C torsion, ψ is the N–Cα–C–N(i+1) torsion, both in degrees on (−180°, 180°]. α-helical residues cluster near (−60°, −45°); β-strand residues near (−120°, +130°). A Ramachandran plot is simply a scatter of (φ, ψ) for every residue.

Radius of gyration, Cα contacts, bounding box. Radius of gyration (Rg) is the root-mean-square distance of Cα atoms from their centroid — a single number for overall size and compactness. A globular domain of N residues has Rg ≈ 2.2·N^0.38 Å; an extended or disordered chain has a much larger Rg. The Cα contact count is the number of residue pairs whose Cα atoms are within 8 Å and are more than four positions apart in sequence — a standard proxy for tertiary packing density. The bounding box is the smallest axis-aligned box enclosing all Cα atoms.

Secondary structure (3-state, P-SEA). Three-state secondary structure (P-SEA) collapses the eight DSSP classes into helix (a), strand (b), and coil (c). P-SEA assigns these from Cα geometry alone — distances and angles — without requiring backbone oxygens, so it works on any Cα trace.

Secondary structure (8-state, DSSP). Secondary structure is the local, repeating backbone conformation. DSSP classifies it into eight states by reading the hydrogen-bond network: three helix types (H, G, I), two β types (E, B), two non-regular types (T, S), and unstructured coil (-).

Foldseek 3Di. The Foldseek 3Di string encodes local tertiary geometry as a 20-letter alphabet — one character per residue — derived from the relative positions of nearby Cα atoms. Unlike the amino-acid sequence, 3Di is a direct function of the 3D structure, so two proteins with the same fold have similar 3Di strings even at low sequence identity.

mmCIF coordinates. Structure coordinates are given as an mmCIF _atom_site loop: one row per atom with element, residue name, chain id, sequence number, and x/y/z position in Å. Only the four main-chain atoms per residue are included here; side chains are omitted to keep the record compact.

Sequence. This is the polypeptide sequence — one letter per residue, N-terminus first. Length ranges from a few dozen residues for small domains to over a thousand for large multi-domain proteins.